Protein AF-A0A351G2H7-F1 (afdb_monomer_lite)

Secondary structure (DSSP, 8-state):
--------PPPPTTHHHHHHHHHHHHHHHHHHHHH-HHHHH--BTTBSSHHHHHHHHHHHHHHHHHHHHHHHHHHS--TTSTTTHHHHHHHHHHHHHHHHHHHHTT-TTGGGGGGGG-TTT--TT-HHHHHHHHHHHHHHHHHHHHHHHHHHHTT-HHHHHHHHHHHHHHHHTT-

Structure (mmCIF, N/CA/C/O backbone):
data_AF-A0A351G2H7-F1
#
_entry.id   AF-A0A351G2H7-F1
#
loop_
_atom_site.group_PDB
_atom_site.id
_atom_site.type_symbol
_atom_site.label_atom_id
_atom_site.label_alt_id
_atom_site.label_comp_id
_atom_site.label_asym_id
_atom_site.label_entity_id
_atom_site.label_seq_id
_atom_site.pdbx_PDB_ins_code
_atom_site.Cartn_x
_atom_site.Cartn_y
_atom_site.Cartn_z
_atom_site.occupancy
_atom_site.B_iso_or_equiv
_atom_site.auth_seq_id
_atom_site.auth_comp_id
_atom_site.auth_asym_id
_atom_site.auth_atom_id
_atom_site.pdbx_PDB_model_num
ATOM 1 N N . MET A 1 1 ? -18.884 -41.312 17.667 1.00 41.44 1 MET A N 1
ATOM 2 C CA . MET A 1 1 ? -17.746 -41.108 16.746 1.00 41.44 1 MET A CA 1
ATOM 3 C C . MET A 1 1 ? -18.324 -40.781 15.366 1.00 41.44 1 MET A C 1
ATOM 5 O O . MET A 1 1 ? -18.504 -41.681 14.563 1.00 41.44 1 MET A O 1
ATOM 9 N N . SER A 1 2 ? -18.763 -39.540 15.131 1.00 40.34 2 SER A N 1
ATOM 10 C CA . SER A 1 2 ? -19.362 -39.127 13.850 1.00 40.34 2 SER A CA 1
ATOM 11 C C . SER A 1 2 ? -18.257 -38.672 12.901 1.00 40.34 2 SER A C 1
ATOM 13 O O . SER A 1 2 ? -17.652 -37.619 13.102 1.00 40.34 2 SER A O 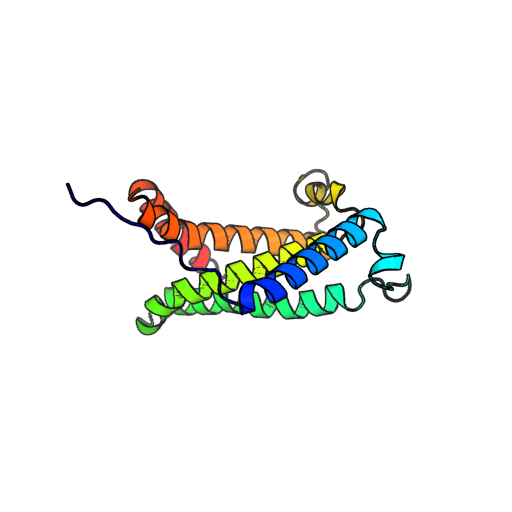1
ATOM 15 N N . THR A 1 3 ? -17.969 -39.498 11.903 1.00 45.69 3 THR A N 1
ATOM 16 C CA . THR A 1 3 ? -17.046 -39.211 10.807 1.00 45.69 3 THR A CA 1
ATOM 17 C C . THR A 1 3 ? -17.566 -38.033 9.985 1.00 45.69 3 THR A C 1
ATOM 19 O O . THR A 1 3 ? -18.656 -38.081 9.421 1.00 45.69 3 THR A O 1
ATOM 22 N N . PHE A 1 4 ? -16.791 -36.950 9.944 1.00 56.09 4 PHE A N 1
ATOM 23 C CA . PHE A 1 4 ? -17.018 -35.829 9.042 1.00 56.09 4 PHE A CA 1
ATOM 24 C C . PHE A 1 4 ? -16.662 -36.260 7.616 1.00 56.09 4 PHE A C 1
ATOM 26 O O . PHE A 1 4 ? -15.509 -36.148 7.206 1.00 56.09 4 PHE A O 1
ATOM 33 N N . ASP A 1 5 ? -17.645 -36.750 6.864 1.00 55.62 5 ASP A N 1
ATOM 34 C CA . ASP A 1 5 ? -17.527 -36.905 5.413 1.00 55.62 5 ASP A CA 1
ATOM 35 C C . ASP A 1 5 ? -17.607 -35.519 4.756 1.00 55.62 5 ASP A C 1
ATOM 37 O O . ASP A 1 5 ? -18.673 -34.998 4.412 1.00 55.62 5 ASP A O 1
ATOM 41 N N . THR A 1 6 ? -16.454 -34.868 4.612 1.00 59.44 6 THR A N 1
ATOM 42 C CA . THR A 1 6 ? -16.298 -33.657 3.803 1.00 59.44 6 THR A CA 1
ATOM 43 C C . THR A 1 6 ? -16.326 -34.032 2.325 1.00 59.44 6 THR A C 1
ATOM 45 O O . THR A 1 6 ? -15.298 -34.134 1.654 1.00 59.44 6 THR A O 1
ATOM 48 N N . ALA A 1 7 ? -17.533 -34.216 1.790 1.00 59.41 7 ALA A N 1
ATOM 49 C CA . ALA A 1 7 ? -17.754 -34.326 0.355 1.00 59.41 7 ALA A CA 1
ATOM 50 C C . ALA A 1 7 ? -17.147 -33.099 -0.356 1.00 59.41 7 ALA A C 1
ATOM 52 O O . ALA A 1 7 ? -17.602 -31.964 -0.178 1.00 59.41 7 ALA A O 1
ATOM 53 N N . LYS A 1 8 ? -16.091 -33.322 -1.151 1.00 62.94 8 LYS A N 1
ATOM 54 C CA . LYS A 1 8 ? -15.459 -32.301 -1.997 1.00 62.94 8 LYS A CA 1
ATOM 55 C C . LYS A 1 8 ? -16.497 -31.781 -2.992 1.00 62.94 8 LYS A C 1
ATOM 57 O O . LYS A 1 8 ? -16.768 -32.424 -4.003 1.00 62.94 8 LYS A O 1
ATOM 62 N N . LYS A 1 9 ? -17.092 -30.620 -2.710 1.00 69.06 9 LYS A N 1
ATOM 63 C CA . LYS A 1 9 ? -17.938 -29.922 -3.685 1.00 69.06 9 LYS A CA 1
ATOM 64 C C . LYS A 1 9 ? -17.080 -29.589 -4.916 1.00 69.06 9 LYS A C 1
ATOM 66 O O . LYS A 1 9 ? -15.995 -29.031 -4.734 1.00 69.06 9 LYS A O 1
ATOM 71 N N . PRO A 1 10 ? -17.517 -29.926 -6.144 1.00 75.50 10 PRO A N 1
ATOM 72 C CA . PRO A 1 10 ? -16.785 -29.543 -7.343 1.00 75.50 10 PRO A CA 1
ATOM 73 C C . PRO A 1 10 ? -16.721 -28.016 -7.435 1.00 75.50 10 PRO A C 1
ATOM 75 O O . PRO A 1 10 ? -17.674 -27.323 -7.067 1.00 75.50 10 PRO A O 1
ATOM 78 N N . LEU A 1 11 ? -15.586 -27.496 -7.904 1.00 79.44 11 LEU A N 1
ATOM 79 C CA . LEU A 1 11 ? -15.397 -26.060 -8.087 1.00 79.44 11 LEU A CA 1
ATOM 80 C C . LEU A 1 11 ? -16.479 -25.509 -9.034 1.00 79.44 11 LEU A C 1
ATOM 82 O O . LEU A 1 11 ? -16.833 -26.172 -10.016 1.00 79.44 11 LEU A O 1
ATOM 86 N N . PRO A 1 12 ? -17.029 -24.313 -8.758 1.00 85.31 12 PRO A N 1
ATOM 87 C CA . PRO A 1 12 ? -18.039 -23.714 -9.620 1.00 85.31 12 PRO A CA 1
ATOM 88 C C . PRO A 1 12 ? -17.463 -23.487 -11.022 1.00 85.31 12 PRO A C 1
ATOM 90 O O . PRO A 1 12 ? -16.296 -23.138 -11.168 1.00 85.31 12 PRO A O 1
ATOM 93 N N . ARG A 1 13 ? -18.275 -23.645 -12.075 1.00 83.38 13 ARG A N 1
ATOM 94 C CA . ARG A 1 13 ? -17.810 -23.510 -13.473 1.00 83.38 13 ARG A CA 1
ATOM 95 C C . ARG A 1 13 ? -17.206 -22.130 -13.786 1.00 83.38 13 ARG A C 1
ATOM 97 O O . ARG A 1 13 ? -16.354 -22.037 -14.660 1.00 83.38 13 ARG A O 1
ATOM 104 N N . SER A 1 14 ? -17.593 -21.089 -13.042 1.00 84.25 14 SER A N 1
ATOM 105 C CA . SER A 1 14 ? -17.012 -19.740 -13.109 1.00 84.25 14 SER A CA 1
ATOM 106 C C . SER A 1 14 ? -15.583 -19.645 -12.560 1.00 84.25 14 SER A C 1
ATOM 108 O O . SER A 1 14 ? -14.885 -18.686 -12.870 1.00 84.25 14 SER A O 1
ATOM 110 N N . PHE A 1 15 ? -15.119 -20.632 -11.789 1.00 89.44 15 PHE A N 1
ATOM 111 C CA . PHE A 1 15 ? -13.765 -20.658 -11.239 1.00 89.44 15 PHE A CA 1
ATOM 112 C C . PHE A 1 15 ? -12.705 -20.773 -12.336 1.00 89.44 15 PHE A C 1
ATOM 114 O O . PHE A 1 15 ? -11.716 -20.057 -12.295 1.00 89.44 15 PHE A O 1
ATOM 121 N N . TYR A 1 16 ? -12.917 -21.631 -13.336 1.00 89.81 16 TYR A N 1
ATOM 122 C CA . TYR A 1 16 ? -11.936 -21.875 -14.397 1.00 89.81 16 TYR A CA 1
ATOM 123 C C . TYR A 1 16 ? -11.586 -20.631 -15.233 1.00 89.81 16 TYR A C 1
ATOM 125 O O . TYR A 1 16 ? -10.393 -20.355 -15.367 1.00 89.81 16 TYR A O 1
ATOM 133 N N . PRO A 1 17 ? -12.550 -19.847 -15.766 1.00 92.31 17 PRO A N 1
ATOM 134 C CA . PRO A 1 17 ? -12.211 -18.638 -16.515 1.00 92.31 17 PRO A CA 1
ATOM 135 C C . PRO A 1 17 ? -11.577 -17.562 -15.626 1.00 92.31 17 PRO A C 1
ATOM 137 O O . PRO A 1 17 ? -10.630 -16.909 -16.056 1.00 92.31 17 PRO A O 1
ATOM 140 N N . LEU A 1 18 ? -12.039 -17.406 -14.379 1.00 92.00 18 LEU A N 1
ATOM 141 C CA . LEU A 1 18 ? -11.443 -16.455 -13.435 1.00 92.00 18 LEU A CA 1
ATOM 142 C C . LEU A 1 18 ? -10.001 -16.837 -13.094 1.00 92.00 18 LEU A C 1
ATOM 144 O O . LEU A 1 18 ? -9.117 -15.990 -13.126 1.00 92.00 18 LEU A O 1
ATOM 148 N N . PHE A 1 19 ? -9.755 -18.119 -12.836 1.00 91.56 19 PHE A N 1
ATOM 149 C CA . PHE A 1 19 ? -8.427 -18.642 -12.545 1.00 91.56 19 PHE A CA 1
ATOM 150 C C . PHE A 1 19 ? -7.474 -18.468 -13.732 1.00 91.56 19 PHE A C 1
ATOM 152 O O . PHE A 1 19 ? -6.347 -18.012 -13.550 1.00 91.56 19 PHE A O 1
ATOM 159 N N . ALA A 1 20 ? -7.934 -18.757 -14.953 1.00 92.38 20 ALA A N 1
ATOM 160 C CA . ALA A 1 20 ? -7.152 -18.517 -16.163 1.00 92.38 20 ALA A CA 1
ATOM 161 C C . ALA A 1 20 ? -6.801 -17.030 -16.323 1.00 92.38 20 ALA A C 1
ATOM 163 O O . ALA A 1 20 ? -5.648 -16.696 -16.586 1.00 92.38 20 ALA A O 1
ATOM 164 N N . LEU A 1 21 ? -7.764 -16.132 -16.096 1.00 93.19 21 LEU A N 1
ATOM 165 C CA . LEU A 1 21 ? -7.539 -14.690 -16.169 1.00 93.19 21 LEU A CA 1
ATOM 166 C C . LEU A 1 21 ? -6.542 -14.210 -15.106 1.00 93.19 21 LEU A C 1
ATOM 168 O O . LEU A 1 21 ? -5.658 -13.414 -15.417 1.00 93.19 21 LEU A O 1
ATOM 172 N N . THR A 1 22 ? -6.622 -14.731 -13.878 1.00 91.38 22 THR A N 1
ATOM 173 C CA . THR A 1 22 ? -5.635 -14.441 -12.828 1.00 91.38 22 THR A CA 1
ATOM 174 C C . THR A 1 22 ? -4.234 -14.900 -13.229 1.00 91.38 22 THR A C 1
ATOM 176 O O . THR A 1 22 ? -3.282 -14.144 -13.056 1.00 91.38 22 THR A O 1
ATOM 179 N N . LEU A 1 23 ? -4.087 -16.098 -13.804 1.00 93.12 23 LEU A N 1
ATOM 180 C CA . LEU A 1 23 ? -2.784 -16.588 -14.265 1.00 93.12 23 LEU A CA 1
ATOM 181 C C . LEU A 1 23 ? -2.199 -15.720 -15.382 1.00 93.12 23 LEU A C 1
ATOM 183 O O . LEU A 1 23 ? -1.008 -15.416 -15.350 1.00 93.12 23 LEU A O 1
ATOM 187 N N . VAL A 1 24 ? -3.028 -15.284 -16.333 1.00 93.12 24 VAL A N 1
ATOM 188 C CA . VAL A 1 24 ? -2.600 -14.356 -17.390 1.00 93.12 24 VAL A CA 1
ATOM 189 C C . VAL A 1 24 ? -2.152 -13.024 -16.787 1.00 93.12 24 VAL A C 1
ATOM 191 O O . VAL A 1 24 ? -1.076 -12.540 -17.128 1.00 93.12 24 VAL A O 1
ATOM 194 N N . ALA A 1 25 ? -2.920 -12.458 -15.852 1.00 88.06 25 ALA A N 1
ATOM 195 C CA . ALA A 1 25 ? -2.570 -11.200 -15.193 1.00 88.06 25 ALA A CA 1
ATOM 196 C C . ALA A 1 25 ? -1.237 -11.294 -14.430 1.00 88.06 25 ALA A C 1
ATOM 198 O O . ALA A 1 25 ? -0.388 -10.413 -14.555 1.00 88.06 25 ALA A O 1
ATOM 199 N N . VAL A 1 26 ? -1.019 -12.387 -13.691 1.00 89.81 26 VAL A N 1
ATOM 200 C CA . VAL A 1 26 ? 0.251 -12.640 -12.992 1.00 89.81 26 VAL A CA 1
ATOM 201 C C . VAL A 1 26 ? 1.400 -12.816 -13.987 1.00 89.81 26 VAL A C 1
ATOM 203 O O . VAL A 1 26 ? 2.472 -12.252 -13.782 1.00 89.81 26 VAL A O 1
ATOM 206 N N . GLY A 1 27 ? 1.180 -13.540 -15.088 1.00 90.00 27 GLY A N 1
ATOM 207 C CA . GLY A 1 27 ? 2.173 -13.698 -16.153 1.00 90.00 27 GLY A CA 1
ATOM 208 C C . GLY A 1 27 ? 2.590 -12.363 -16.775 1.00 90.00 27 GLY A C 1
ATOM 209 O O . GLY A 1 27 ? 3.783 -12.109 -16.932 1.00 90.00 27 GLY A O 1
ATOM 210 N N . LEU A 1 28 ? 1.629 -11.476 -17.051 1.00 87.69 28 LEU A N 1
ATOM 211 C CA . LEU A 1 28 ? 1.893 -10.127 -17.561 1.00 87.69 28 LEU A CA 1
ATOM 212 C C . LEU A 1 28 ? 2.631 -9.251 -16.538 1.00 87.69 28 LEU A C 1
ATOM 214 O O . LEU A 1 28 ? 3.538 -8.512 -16.915 1.00 87.69 28 LEU A O 1
ATOM 218 N N . ALA A 1 29 ? 2.295 -9.360 -15.250 1.00 85.88 29 ALA A N 1
ATOM 219 C CA . ALA A 1 29 ? 2.996 -8.635 -14.191 1.00 85.88 29 ALA A CA 1
ATOM 220 C C . ALA A 1 29 ? 4.472 -9.061 -14.088 1.00 85.88 29 ALA A C 1
ATOM 222 O O . ALA A 1 29 ? 5.356 -8.213 -13.973 1.00 85.88 29 ALA A O 1
ATOM 223 N N . ILE A 1 30 ? 4.750 -10.365 -14.189 1.00 86.56 30 ILE A N 1
ATOM 224 C CA . ILE A 1 30 ? 6.121 -10.895 -14.211 1.00 86.56 30 ILE A CA 1
ATOM 225 C C . ILE A 1 30 ? 6.854 -10.427 -15.471 1.00 86.56 30 ILE A C 1
ATOM 227 O O . ILE A 1 30 ? 7.978 -9.944 -15.370 1.00 86.56 30 ILE A O 1
ATOM 231 N N . TYR A 1 31 ? 6.213 -10.515 -16.639 1.00 86.50 31 TYR A N 1
ATOM 232 C CA . TYR A 1 31 ? 6.781 -10.034 -17.900 1.00 86.50 31 TYR A CA 1
ATOM 233 C C . TYR A 1 31 ? 7.183 -8.553 -17.812 1.00 86.50 31 TYR A C 1
ATOM 235 O O . TYR A 1 31 ? 8.313 -8.201 -18.149 1.00 86.50 31 TYR A O 1
ATOM 243 N N . ARG A 1 32 ? 6.321 -7.704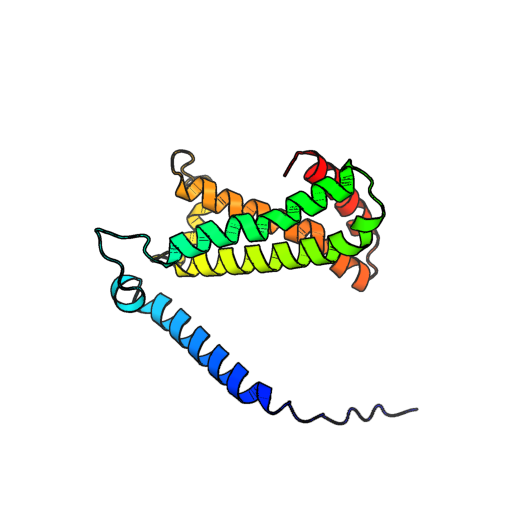 -17.237 1.00 85.44 32 ARG A N 1
ATOM 244 C CA . ARG A 1 32 ? 6.619 -6.289 -16.963 1.00 85.44 32 ARG A CA 1
ATOM 245 C C . ARG A 1 32 ? 7.821 -6.097 -16.037 1.00 85.44 32 ARG A C 1
ATOM 247 O O . ARG A 1 32 ? 8.611 -5.181 -16.248 1.00 85.44 32 ARG A O 1
ATOM 254 N N . LEU A 1 33 ? 7.974 -6.931 -15.008 1.00 84.06 33 LEU A N 1
ATOM 255 C CA . LEU A 1 33 ? 9.096 -6.835 -14.062 1.00 84.06 33 LEU A CA 1
ATOM 256 C C . LEU A 1 33 ? 10.446 -7.251 -14.670 1.00 84.06 33 LEU A C 1
ATOM 258 O O . LEU A 1 33 ? 11.483 -6.848 -14.139 1.00 84.06 33 LEU A O 1
ATOM 262 N N . VAL A 1 34 ? 10.436 -8.044 -15.748 1.00 84.75 34 VAL A N 1
ATOM 263 C CA . VAL A 1 34 ? 11.642 -8.544 -16.430 1.00 84.75 34 VAL A CA 1
ATOM 264 C C . VAL A 1 34 ? 12.035 -7.659 -17.615 1.00 84.75 34 VAL A C 1
ATOM 266 O O . VAL A 1 34 ? 13.190 -7.253 -17.703 1.00 84.75 34 VAL A O 1
ATOM 269 N N . GLU A 1 35 ? 11.090 -7.320 -18.494 1.00 82.62 35 GLU A N 1
ATOM 270 C CA . GLU A 1 35 ? 11.349 -6.515 -19.704 1.00 82.62 35 GLU A CA 1
ATOM 271 C C . GLU A 1 35 ? 11.398 -5.004 -19.431 1.00 82.62 35 GLU A C 1
ATOM 273 O O . GLU A 1 35 ? 11.849 -4.215 -20.263 1.00 82.62 35 GLU A O 1
ATOM 278 N N . GLY A 1 36 ? 10.935 -4.580 -18.255 1.00 79.69 36 GLY A N 1
ATOM 279 C CA . GLY A 1 36 ? 10.889 -3.180 -17.864 1.00 79.69 36 GLY A CA 1
ATOM 280 C C . GLY A 1 36 ? 9.682 -2.423 -18.425 1.00 79.69 36 GLY A C 1
ATOM 281 O O . GLY A 1 36 ? 8.771 -2.974 -19.044 1.00 79.69 36 GLY A O 1
ATOM 282 N N . LEU A 1 37 ? 9.666 -1.118 -18.153 1.00 76.06 37 LEU A N 1
ATOM 283 C CA . LEU A 1 37 ? 8.511 -0.247 -18.387 1.00 76.06 37 LEU A CA 1
ATOM 284 C C . LEU A 1 37 ? 8.257 0.032 -19.875 1.00 76.06 37 LEU A C 1
ATOM 286 O O . LEU A 1 37 ? 7.133 -0.111 -20.335 1.00 76.06 37 LEU A O 1
ATOM 290 N N . GLY A 1 38 ? 9.291 0.369 -20.649 1.00 71.94 38 GLY A N 1
ATOM 291 C CA . GLY A 1 38 ? 9.147 0.819 -22.042 1.00 71.94 38 GLY A CA 1
ATOM 292 C C . GLY A 1 38 ? 8.254 -0.075 -22.924 1.00 71.94 38 GLY A C 1
ATOM 293 O O . GLY A 1 38 ? 7.222 0.397 -23.405 1.00 71.94 38 GLY A O 1
ATOM 294 N N . PRO A 1 39 ? 8.586 -1.367 -23.114 1.00 71.56 39 PRO A N 1
ATOM 295 C CA . PRO A 1 39 ? 7.827 -2.249 -24.003 1.00 71.56 39 PRO A CA 1
ATOM 296 C C . PRO A 1 39 ? 6.471 -2.692 -23.435 1.00 71.56 39 PRO A C 1
ATOM 298 O O . PRO A 1 39 ? 5.614 -3.133 -24.197 1.00 71.56 39 PRO A O 1
ATOM 301 N N . THR A 1 40 ? 6.253 -2.588 -22.120 1.00 74.12 40 THR A N 1
ATOM 302 C CA . THR A 1 40 ? 5.051 -3.136 -21.467 1.00 74.12 40 THR A CA 1
ATOM 303 C C . THR A 1 40 ? 3.991 -2.092 -21.144 1.00 74.12 40 THR A C 1
ATOM 305 O O . THR A 1 40 ? 2.808 -2.427 -21.083 1.00 74.12 40 THR A O 1
ATOM 308 N N . THR A 1 41 ? 4.382 -0.829 -20.973 1.00 71.81 41 THR A N 1
ATOM 309 C CA . THR A 1 41 ? 3.466 0.256 -20.596 1.00 71.81 41 THR A CA 1
ATOM 310 C C . THR A 1 41 ? 3.356 1.357 -21.649 1.00 71.81 41 THR A C 1
ATOM 312 O O . THR A 1 41 ? 2.520 2.247 -21.496 1.00 71.81 41 THR A O 1
ATOM 315 N N . ASN A 1 42 ? 4.141 1.283 -22.736 1.00 81.50 42 ASN A N 1
ATOM 316 C CA . ASN A 1 42 ? 4.191 2.288 -23.808 1.00 81.50 42 ASN A CA 1
ATOM 317 C C . ASN A 1 42 ? 4.447 3.716 -23.278 1.00 81.50 42 ASN A C 1
ATOM 319 O O . ASN A 1 42 ? 3.948 4.705 -23.821 1.00 81.50 42 ASN A O 1
ATOM 323 N N . LEU A 1 43 ? 5.192 3.820 -22.174 1.00 82.12 43 LEU A N 1
ATOM 324 C CA . LEU A 1 43 ? 5.636 5.095 -21.624 1.00 82.12 43 LEU A CA 1
ATOM 325 C C . LEU A 1 43 ? 6.746 5.668 -22.506 1.00 82.12 43 LEU A C 1
ATOM 327 O O . LEU A 1 43 ? 7.612 4.944 -22.997 1.00 82.12 43 LEU A O 1
ATOM 331 N N . THR A 1 44 ? 6.717 6.983 -22.689 1.00 81.69 44 THR A N 1
ATOM 332 C CA . THR A 1 44 ? 7.752 7.728 -23.414 1.00 81.69 44 THR A CA 1
ATOM 333 C C . THR A 1 44 ? 8.407 8.724 -22.471 1.00 81.69 44 THR A C 1
ATOM 335 O O . THR A 1 44 ? 7.799 9.120 -21.478 1.00 81.69 44 THR A O 1
ATOM 338 N N . ASP A 1 45 ? 9.607 9.202 -22.800 1.00 81.00 45 ASP A N 1
ATOM 339 C CA . ASP A 1 45 ? 10.296 10.225 -21.994 1.00 81.00 45 ASP A CA 1
ATOM 340 C C . ASP A 1 45 ? 9.472 11.517 -21.842 1.00 81.00 45 ASP A C 1
ATOM 342 O O . ASP A 1 45 ? 9.667 12.286 -20.905 1.00 81.00 45 ASP A O 1
ATOM 346 N N . HIS A 1 46 ? 8.518 11.748 -22.750 1.00 82.50 46 HIS A N 1
ATOM 347 C CA . HIS A 1 46 ? 7.601 12.884 -22.700 1.00 82.50 46 HIS A CA 1
ATOM 348 C C . HIS A 1 46 ? 6.393 12.655 -21.780 1.00 82.50 46 HIS A C 1
ATOM 350 O O . HIS A 1 46 ? 5.819 13.612 -21.267 1.00 82.50 46 HIS A O 1
ATOM 356 N N . ASN A 1 47 ? 5.996 11.398 -21.570 1.00 81.69 47 ASN A N 1
ATOM 357 C CA . ASN A 1 47 ? 4.915 11.019 -20.666 1.00 81.69 47 ASN A CA 1
ATOM 358 C C . ASN A 1 47 ? 5.343 9.816 -19.808 1.00 81.69 47 ASN A C 1
ATOM 360 O O . ASN A 1 47 ? 4.923 8.688 -20.082 1.00 81.69 47 ASN A O 1
ATOM 364 N N . PRO A 1 48 ? 6.186 10.050 -18.786 1.00 76.94 48 PRO A N 1
ATOM 365 C CA . PRO A 1 48 ? 6.784 8.986 -17.983 1.00 76.94 48 PRO A CA 1
ATOM 366 C C . PRO A 1 48 ? 5.816 8.368 -16.964 1.00 76.94 48 PRO A C 1
ATOM 368 O O . PRO A 1 48 ? 6.132 7.339 -16.385 1.00 76.94 48 PRO A O 1
ATOM 371 N N . TRP A 1 49 ? 4.658 8.990 -16.725 1.00 77.56 49 TRP A N 1
ATOM 372 C CA . TRP A 1 49 ? 3.664 8.559 -15.729 1.00 77.56 49 TRP A CA 1
ATOM 373 C C . TRP A 1 49 ? 2.465 7.850 -16.364 1.00 77.56 49 TRP A C 1
ATOM 375 O O . TRP A 1 49 ? 1.919 6.902 -15.796 1.00 77.56 49 TRP A O 1
ATOM 385 N N . GLY A 1 50 ? 2.073 8.286 -17.567 1.00 80.69 50 GLY A N 1
ATOM 386 C CA . GLY A 1 50 ? 1.050 7.638 -18.377 1.00 80.69 50 GLY A CA 1
ATOM 387 C C . GLY A 1 50 ? -0.251 7.342 -17.628 1.00 80.69 50 GLY A C 1
ATOM 388 O O . GLY A 1 50 ? -0.734 8.122 -16.803 1.00 80.69 50 GLY A O 1
ATOM 389 N N . LEU A 1 51 ? -0.834 6.190 -17.958 1.00 82.25 51 LEU A N 1
ATOM 390 C CA . LEU A 1 51 ? -2.066 5.703 -17.340 1.00 82.25 51 LEU A CA 1
ATOM 391 C C . LEU A 1 51 ? -1.841 5.208 -15.901 1.00 82.25 51 LEU A C 1
ATOM 393 O O . LEU A 1 51 ? -2.741 5.332 -15.079 1.00 82.25 51 LEU A O 1
ATOM 397 N N . TRP A 1 52 ? -0.659 4.667 -15.600 1.00 82.44 52 TRP A N 1
ATOM 398 C CA . TRP A 1 52 ? -0.375 3.950 -14.354 1.00 82.44 52 TRP A CA 1
ATOM 399 C C . TRP A 1 52 ? -0.490 4.853 -13.127 1.00 82.44 52 TRP A C 1
ATOM 401 O O . TRP A 1 52 ? -1.375 4.651 -12.297 1.00 82.44 52 TRP A O 1
ATOM 411 N N . ILE A 1 53 ? 0.299 5.927 -13.077 1.00 84.69 53 ILE A N 1
ATOM 412 C CA . ILE A 1 53 ? 0.239 6.886 -11.964 1.00 84.69 53 ILE A CA 1
ATOM 413 C C . ILE A 1 53 ? -1.098 7.626 -11.921 1.00 84.69 53 ILE A C 1
ATOM 415 O O . ILE A 1 53 ? -1.607 7.929 -10.845 1.00 84.69 53 ILE A O 1
ATOM 419 N N . SER A 1 54 ? -1.705 7.899 -13.078 1.00 84.69 54 SER A N 1
ATOM 420 C CA . SER A 1 54 ? -3.009 8.568 -13.129 1.00 84.69 54 SER A CA 1
ATOM 421 C C . SER A 1 54 ? -4.082 7.747 -12.412 1.00 84.69 54 SER A C 1
ATOM 423 O O . SER A 1 54 ? -4.858 8.302 -11.639 1.00 84.69 54 SER A O 1
ATOM 425 N N . VAL A 1 55 ? -4.113 6.428 -12.629 1.00 84.75 55 VAL A N 1
ATOM 426 C CA . VAL A 1 55 ? -5.041 5.520 -11.939 1.00 84.75 55 VAL A CA 1
ATOM 427 C C . VAL A 1 55 ? -4.735 5.458 -10.441 1.00 84.75 55 VAL A C 1
ATOM 429 O O . VAL A 1 55 ? -5.667 5.559 -9.639 1.00 84.75 55 VAL A O 1
ATOM 432 N N . ASP A 1 56 ? -3.460 5.375 -10.056 1.00 85.94 56 ASP A N 1
ATOM 433 C CA . ASP A 1 56 ? -3.050 5.365 -8.645 1.00 85.94 56 ASP A CA 1
ATOM 434 C C . ASP A 1 56 ? -3.490 6.632 -7.901 1.00 85.94 56 ASP A C 1
ATOM 436 O O . ASP A 1 56 ? -4.041 6.547 -6.799 1.00 85.94 56 ASP A O 1
ATOM 440 N N . LEU A 1 57 ? -3.350 7.804 -8.529 1.00 86.69 57 LEU A N 1
ATOM 441 C CA . LEU A 1 57 ? -3.777 9.087 -7.962 1.00 86.69 57 LEU A CA 1
ATOM 442 C C . LEU A 1 57 ? -5.285 9.149 -7.679 1.00 86.69 57 LEU A C 1
ATOM 444 O O . LEU A 1 57 ? -5.693 9.828 -6.737 1.00 86.69 57 LEU A O 1
ATOM 448 N N . PHE A 1 58 ? -6.118 8.438 -8.444 1.00 87.25 58 PHE A N 1
ATOM 449 C CA . PHE A 1 58 ? -7.554 8.336 -8.159 1.00 87.25 58 PHE A CA 1
ATOM 450 C C . PHE A 1 58 ? -7.875 7.274 -7.108 1.00 87.25 58 PHE A C 1
ATOM 452 O O . PHE A 1 58 ? -8.836 7.432 -6.352 1.00 87.25 58 PHE A O 1
ATOM 459 N N . LEU A 1 59 ? -7.095 6.196 -7.044 1.00 86.31 59 LEU A N 1
ATOM 460 C CA . LEU A 1 59 ? -7.367 5.078 -6.147 1.00 86.31 59 LEU A CA 1
ATOM 461 C C . LEU A 1 59 ? -6.983 5.393 -4.693 1.00 86.31 59 LEU A C 1
ATOM 463 O O . LEU A 1 59 ? -7.687 4.966 -3.775 1.00 86.31 59 LEU A O 1
ATOM 467 N N . ILE A 1 60 ? -5.931 6.192 -4.477 1.00 87.94 60 ILE A N 1
ATOM 468 C CA . ILE A 1 60 ? -5.471 6.602 -3.139 1.00 87.94 60 ILE A CA 1
ATOM 469 C C . ILE A 1 60 ? -6.571 7.341 -2.345 1.00 87.94 60 ILE A C 1
ATOM 471 O O . ILE A 1 60 ? -6.887 6.889 -1.244 1.00 87.94 60 ILE A O 1
ATOM 475 N N . PRO A 1 61 ? -7.223 8.410 -2.855 1.00 86.38 61 PRO A N 1
ATOM 476 C CA . PRO A 1 61 ? -8.314 9.080 -2.141 1.00 86.38 61 PRO A CA 1
ATOM 477 C C . PRO A 1 61 ? -9.512 8.167 -1.865 1.00 86.38 61 PRO A C 1
ATOM 479 O O . PRO A 1 61 ? -10.135 8.260 -0.807 1.00 86.38 61 PRO A O 1
ATOM 482 N N . VAL A 1 62 ? -9.830 7.267 -2.802 1.00 86.31 62 VAL A N 1
ATOM 483 C CA . VAL A 1 62 ? -10.936 6.310 -2.649 1.00 86.31 62 VAL A CA 1
ATOM 484 C C . VAL A 1 62 ? -10.640 5.322 -1.521 1.00 86.31 62 VAL A C 1
ATOM 486 O O . VAL A 1 62 ? -11.516 5.062 -0.695 1.00 86.31 62 VAL A O 1
ATOM 489 N N . ALA A 1 63 ? -9.408 4.819 -1.434 1.00 86.25 63 ALA A N 1
ATOM 490 C CA . ALA A 1 63 ? -8.965 3.993 -0.314 1.00 86.25 63 ALA A CA 1
ATOM 491 C C . ALA A 1 63 ? -8.924 4.794 1.004 1.00 86.25 63 ALA A C 1
ATOM 493 O O . ALA A 1 63 ? -9.324 4.285 2.053 1.00 86.25 63 ALA A O 1
ATOM 494 N N . GLY A 1 64 ? -8.522 6.067 0.937 1.00 82.94 64 GLY A N 1
ATOM 495 C CA . GLY A 1 64 ? -8.464 6.998 2.066 1.00 82.94 64 GLY A CA 1
ATOM 496 C C . GLY A 1 64 ? -9.823 7.348 2.684 1.00 82.94 64 GLY A C 1
ATOM 497 O O . GLY A 1 64 ? -9.890 7.674 3.869 1.00 82.94 64 GLY A O 1
ATOM 498 N N . ALA A 1 65 ? -10.929 7.196 1.947 1.00 82.25 65 ALA A N 1
ATOM 499 C CA . ALA A 1 65 ? -12.279 7.415 2.477 1.00 82.25 65 ALA A CA 1
ATOM 500 C C . ALA A 1 65 ? -12.602 6.524 3.696 1.00 82.25 65 ALA A C 1
ATOM 502 O O . ALA A 1 65 ? -13.409 6.903 4.549 1.00 82.25 65 ALA A O 1
ATOM 503 N N . ALA A 1 66 ? -11.947 5.362 3.818 1.00 80.38 66 ALA A N 1
ATOM 504 C CA . ALA A 1 66 ? -12.062 4.490 4.984 1.00 80.38 66 ALA A CA 1
ATOM 505 C C . ALA A 1 66 ? -11.602 5.176 6.284 1.00 80.38 66 ALA A C 1
ATOM 507 O O . ALA A 1 66 ? -12.275 5.040 7.309 1.00 80.38 66 ALA A O 1
ATOM 508 N N . PHE A 1 67 ? -10.520 5.963 6.233 1.00 78.19 67 PHE A N 1
ATOM 509 C CA . PHE A 1 67 ? -10.018 6.714 7.387 1.00 78.19 67 PHE A CA 1
ATOM 510 C C . PHE A 1 67 ? -11.002 7.793 7.822 1.00 78.19 67 PHE A C 1
ATOM 512 O O . PHE A 1 67 ? -11.324 7.899 9.002 1.00 78.19 67 PHE A O 1
ATOM 519 N N . THR A 1 68 ? -11.591 8.522 6.871 1.00 79.88 68 THR A N 1
ATOM 520 C CA . THR A 1 68 ? -12.614 9.529 7.184 1.00 79.88 68 THR A CA 1
ATOM 521 C C . THR A 1 68 ? -13.831 8.904 7.876 1.00 79.88 68 THR A C 1
ATOM 523 O O . THR A 1 68 ? -14.355 9.460 8.844 1.00 79.88 68 THR A O 1
ATOM 526 N N . VAL A 1 69 ? -14.270 7.720 7.433 1.00 79.31 69 VAL A N 1
ATOM 527 C CA . VAL A 1 69 ? -15.360 6.976 8.090 1.00 79.31 69 VAL A CA 1
ATOM 528 C C . VAL A 1 69 ? -14.953 6.520 9.497 1.00 79.31 69 VAL A C 1
ATOM 530 O O . VAL A 1 69 ? -15.773 6.602 10.418 1.00 79.31 69 VAL A O 1
ATOM 533 N N . SER A 1 70 ? -13.704 6.083 9.679 1.00 76.12 70 SER A N 1
ATOM 534 C CA . SER A 1 70 ? -13.160 5.702 10.989 1.00 76.12 70 SER A CA 1
ATOM 535 C C . SER A 1 70 ? -13.138 6.896 11.953 1.00 76.12 70 SER A C 1
ATOM 537 O O . SER A 1 70 ? -13.739 6.834 13.032 1.00 76.12 70 SER A O 1
ATOM 539 N N . LEU A 1 71 ? -12.595 8.036 11.516 1.00 76.44 71 LEU A N 1
ATOM 540 C CA . LEU A 1 71 ? -12.541 9.290 12.268 1.00 76.44 71 LEU A CA 1
ATOM 541 C C . LEU A 1 71 ? -13.934 9.746 12.728 1.00 76.44 71 LEU A C 1
ATOM 543 O O . LEU A 1 71 ? -14.154 10.011 13.914 1.00 76.44 71 LEU A O 1
ATOM 547 N N . ILE A 1 72 ? -14.905 9.786 11.809 1.00 76.31 72 ILE A N 1
ATOM 548 C CA . ILE A 1 72 ? -16.288 10.176 12.122 1.00 76.31 72 ILE A CA 1
ATOM 549 C C . ILE A 1 72 ? -16.907 9.202 13.132 1.00 76.31 72 ILE A C 1
ATOM 551 O O . ILE A 1 72 ? -17.603 9.626 14.060 1.00 76.31 72 ILE A O 1
ATOM 555 N N . SER A 1 73 ? -16.662 7.900 12.988 1.00 71.88 73 SER A N 1
ATOM 556 C CA . SER A 1 73 ? -17.207 6.904 13.910 1.00 71.88 73 SER A CA 1
ATOM 557 C C . SER A 1 73 ? -16.624 7.032 15.321 1.00 71.88 73 SER A C 1
ATOM 559 O O . SER A 1 73 ? -17.381 6.899 16.286 1.00 71.88 73 SER A O 1
ATOM 561 N N . TYR A 1 74 ? -15.316 7.275 15.457 1.00 71.81 74 TYR A N 1
ATOM 562 C CA . TYR A 1 74 ? -14.644 7.353 16.758 1.00 71.81 74 TYR A CA 1
ATOM 563 C C . TYR A 1 74 ? -14.910 8.671 17.493 1.00 71.81 74 TYR A C 1
ATOM 565 O O . TYR A 1 74 ? -15.206 8.643 18.687 1.00 71.81 74 TYR A O 1
ATOM 573 N N . PHE A 1 75 ? -14.870 9.812 16.799 1.00 70.94 75 PHE A N 1
ATOM 574 C CA . PHE A 1 75 ? -15.020 11.125 17.439 1.00 70.94 75 PHE A CA 1
ATOM 575 C C . PHE A 1 75 ? -16.457 11.611 17.545 1.00 70.94 75 PHE A C 1
ATOM 577 O O . PHE A 1 75 ? -16.858 12.134 18.583 1.00 70.94 75 PHE A O 1
ATOM 584 N N . PHE A 1 76 ? -17.257 11.437 16.492 1.00 70.62 76 PHE A N 1
ATOM 585 C CA . PHE A 1 76 ? -18.636 11.931 16.490 1.00 70.62 76 PHE A CA 1
ATOM 586 C C . PHE A 1 76 ? -19.622 10.938 17.124 1.00 70.62 76 PHE A C 1
ATOM 588 O O . PHE A 1 76 ? -20.826 11.199 17.151 1.00 70.62 76 PHE A O 1
ATOM 595 N N . GLY A 1 77 ? -19.138 9.806 17.659 1.00 61.53 77 GLY A N 1
ATOM 596 C CA . GLY A 1 77 ? -19.879 8.937 18.588 1.00 61.53 77 GLY A CA 1
ATOM 597 C C . GLY A 1 77 ? -21.182 8.351 18.034 1.00 61.53 77 GLY A C 1
ATOM 598 O O . GLY A 1 77 ? -22.071 7.923 18.779 1.00 61.53 77 GLY A O 1
ATOM 599 N N . ARG A 1 78 ? -21.345 8.339 16.710 1.00 60.62 78 ARG A N 1
ATOM 600 C CA . ARG A 1 78 ? -22.558 7.858 16.047 1.00 60.62 78 ARG A CA 1
ATOM 601 C C . ARG A 1 78 ? -22.543 6.328 16.064 1.00 60.62 78 ARG A C 1
ATOM 603 O O . ARG A 1 78 ? -22.009 5.693 15.162 1.00 60.62 78 ARG A O 1
ATOM 610 N N . LYS A 1 79 ? -23.211 5.734 17.061 1.00 59.19 79 LYS A N 1
ATOM 611 C CA . LYS A 1 79 ? -23.334 4.273 17.288 1.00 59.19 79 LYS A CA 1
ATOM 612 C C . LYS A 1 79 ? -23.698 3.435 16.047 1.00 59.19 79 LYS A C 1
ATOM 614 O O . LYS A 1 79 ? -23.387 2.252 16.016 1.00 59.19 79 LYS A O 1
ATOM 619 N N . ARG A 1 80 ? -24.323 4.030 15.018 1.00 61.56 80 ARG A N 1
ATOM 620 C CA . ARG A 1 80 ? -24.611 3.373 13.726 1.00 61.56 80 ARG A CA 1
ATOM 621 C C . ARG A 1 80 ? -23.359 3.011 12.914 1.00 61.56 80 ARG A C 1
ATOM 623 O O . ARG A 1 80 ? -23.422 2.055 12.150 1.00 61.56 80 ARG A O 1
ATOM 630 N N . TYR A 1 81 ? -22.244 3.725 13.070 1.00 62.34 81 TYR A N 1
ATOM 631 C CA . TYR A 1 81 ? -21.029 3.472 12.284 1.00 62.34 81 TYR A CA 1
ATOM 632 C C . TYR A 1 81 ? -20.104 2.421 12.905 1.00 62.34 81 TYR A C 1
ATOM 634 O O . TYR A 1 81 ? -19.289 1.855 12.187 1.00 62.34 81 TYR A O 1
ATOM 642 N N . HIS A 1 82 ? -20.295 2.038 14.174 1.00 64.06 82 HIS A N 1
ATOM 643 C CA . HIS A 1 82 ? -19.498 0.976 14.806 1.00 64.06 82 HIS A CA 1
ATOM 644 C C . HIS A 1 82 ? -19.629 -0.393 14.127 1.00 64.06 82 HIS A C 1
ATOM 646 O O . HIS A 1 82 ? -18.707 -1.201 14.201 1.00 64.06 82 HIS A O 1
ATOM 652 N N . THR A 1 83 ? -20.748 -0.673 13.458 1.00 68.62 83 THR A N 1
ATOM 653 C CA . THR A 1 83 ? -20.912 -1.914 12.684 1.00 68.62 83 THR A CA 1
ATOM 654 C C . THR A 1 83 ? -20.248 -1.813 11.309 1.00 68.62 83 THR A C 1
ATOM 656 O O . THR A 1 83 ? -19.758 -2.810 10.787 1.00 68.62 83 THR A O 1
ATOM 659 N N . VAL A 1 84 ? -20.198 -0.609 10.734 1.00 76.75 84 VAL A N 1
ATOM 660 C CA . VAL A 1 84 ? -19.670 -0.356 9.383 1.00 76.75 84 VAL A CA 1
ATOM 661 C C . VAL A 1 84 ? -18.154 -0.169 9.399 1.00 76.75 84 VAL A C 1
ATOM 663 O O . VAL A 1 84 ? -17.492 -0.535 8.434 1.00 76.75 84 VAL A O 1
ATOM 666 N N . ILE A 1 85 ? -17.589 0.324 10.504 1.00 77.44 85 ILE A N 1
ATOM 667 C CA . ILE A 1 85 ? -16.168 0.671 10.615 1.00 77.44 85 ILE A CA 1
ATOM 668 C C . ILE A 1 85 ? -15.250 -0.506 10.280 1.00 77.44 85 ILE A C 1
ATOM 670 O O . ILE A 1 85 ? -14.332 -0.357 9.489 1.00 77.44 85 ILE A O 1
ATOM 674 N N . ARG A 1 86 ? -15.558 -1.712 10.774 1.00 77.19 86 ARG A N 1
ATOM 675 C CA . ARG A 1 86 ? -14.750 -2.911 10.502 1.00 77.19 86 ARG A CA 1
ATOM 676 C C . ARG A 1 86 ? -14.712 -3.229 9.005 1.00 77.19 86 ARG A C 1
ATOM 678 O O . ARG A 1 86 ? -13.658 -3.557 8.477 1.00 77.19 86 ARG A O 1
ATOM 685 N N . ALA A 1 87 ? -15.849 -3.108 8.320 1.00 83.12 87 ALA A N 1
ATOM 686 C CA . ALA A 1 87 ? -15.933 -3.333 6.879 1.00 83.12 87 ALA A CA 1
ATOM 687 C C . ALA A 1 87 ? -15.259 -2.206 6.081 1.00 83.12 87 ALA A C 1
ATOM 689 O O . ALA A 1 87 ? -14.581 -2.487 5.098 1.00 83.12 87 ALA A O 1
ATOM 690 N N . ALA A 1 88 ? -15.405 -0.953 6.520 1.00 84.69 88 ALA A N 1
ATOM 691 C CA . ALA A 1 88 ? -14.779 0.205 5.889 1.00 84.69 88 ALA A CA 1
ATOM 692 C C . ALA A 1 88 ? -13.248 0.141 5.978 1.00 84.69 88 ALA A C 1
ATOM 694 O O . ALA A 1 88 ? -12.579 0.300 4.965 1.00 84.69 88 ALA A O 1
ATOM 695 N N . VAL A 1 89 ? -12.697 -0.173 7.153 1.00 82.88 89 VAL A N 1
ATOM 696 C CA . VAL A 1 89 ? -11.250 -0.325 7.373 1.00 82.88 89 VAL A CA 1
ATOM 697 C C . VAL A 1 89 ? -10.695 -1.493 6.555 1.00 82.88 89 VAL A C 1
ATOM 699 O O . VAL A 1 89 ? -9.660 -1.353 5.909 1.00 82.88 89 VAL A O 1
ATOM 702 N N . LEU A 1 90 ? -11.401 -2.630 6.503 1.00 85.81 90 LEU A N 1
ATOM 703 C CA . LEU A 1 90 ? -11.019 -3.752 5.636 1.00 85.81 90 LEU A CA 1
ATOM 704 C C . LEU A 1 90 ? -11.029 -3.364 4.150 1.00 85.81 90 LEU A C 1
ATOM 706 O O . LEU A 1 90 ? -10.112 -3.734 3.419 1.00 85.81 90 LEU A O 1
ATOM 710 N N . ALA A 1 91 ? -12.034 -2.608 3.704 1.00 88.12 91 ALA A N 1
ATOM 711 C CA . ALA A 1 91 ? -12.098 -2.107 2.334 1.00 88.12 91 ALA A CA 1
ATOM 712 C C . ALA A 1 91 ? -10.954 -1.123 2.033 1.00 88.12 91 ALA A C 1
ATOM 714 O O . ALA A 1 91 ? -10.314 -1.243 0.990 1.00 88.12 91 ALA A O 1
ATOM 715 N N . GLY A 1 92 ? -10.648 -0.216 2.965 1.00 88.19 92 GLY A N 1
ATOM 716 C CA . GLY A 1 92 ? -9.508 0.698 2.877 1.00 88.19 92 GLY A CA 1
ATOM 717 C C . GLY A 1 92 ? -8.179 -0.045 2.786 1.00 88.19 92 GLY A C 1
ATOM 718 O O . GLY A 1 92 ? -7.372 0.253 1.914 1.00 88.19 92 GLY A O 1
ATOM 719 N N . PHE A 1 93 ? -7.979 -1.076 3.611 1.00 88.81 93 PHE A N 1
ATOM 720 C CA . PHE A 1 93 ? -6.782 -1.918 3.565 1.00 88.81 93 PHE A CA 1
ATOM 721 C C . PHE A 1 93 ? -6.614 -2.630 2.226 1.00 88.81 93 PHE A C 1
ATOM 723 O O . PHE A 1 93 ? -5.517 -2.631 1.677 1.00 88.81 93 PHE A O 1
ATOM 730 N N . ILE A 1 94 ? -7.688 -3.197 1.671 1.00 90.06 94 ILE A N 1
ATOM 731 C CA . ILE A 1 94 ? -7.638 -3.811 0.338 1.00 90.06 94 ILE A CA 1
ATOM 732 C C . ILE A 1 94 ? -7.296 -2.752 -0.718 1.00 90.06 94 ILE A C 1
ATOM 734 O O . ILE A 1 94 ? -6.454 -3.008 -1.574 1.00 90.06 94 ILE A O 1
ATOM 738 N N . GLY A 1 95 ? -7.895 -1.561 -0.636 1.00 89.50 95 GLY A N 1
ATOM 739 C CA . GLY A 1 95 ? -7.592 -0.446 -1.535 1.00 89.50 95 GLY A CA 1
ATOM 740 C C . GLY A 1 95 ? -6.118 -0.036 -1.488 1.00 89.50 95 GLY A C 1
ATOM 741 O O . GLY A 1 95 ? -5.453 -0.029 -2.520 1.00 89.50 95 GLY A O 1
ATOM 742 N N . TYR A 1 96 ? -5.579 0.219 -0.294 1.00 89.88 96 TYR A N 1
ATOM 743 C CA . TYR A 1 96 ? -4.166 0.564 -0.107 1.00 89.88 96 TYR A CA 1
ATOM 744 C C . TYR A 1 96 ? -3.217 -0.578 -0.488 1.00 89.88 96 TYR A C 1
ATOM 746 O O . TYR A 1 96 ? -2.146 -0.317 -1.028 1.00 89.88 96 TYR A O 1
ATOM 754 N N . ALA A 1 97 ? -3.606 -1.839 -0.280 1.00 90.19 97 ALA A N 1
ATOM 755 C CA . ALA A 1 97 ? -2.826 -2.985 -0.741 1.00 90.19 97 ALA A CA 1
ATOM 756 C C . ALA A 1 97 ? -2.744 -3.032 -2.274 1.00 90.19 97 ALA A C 1
ATOM 758 O O . ALA A 1 97 ? -1.672 -3.288 -2.818 1.00 90.19 97 ALA A O 1
ATOM 759 N N . VAL A 1 98 ? -3.847 -2.743 -2.975 1.00 90.12 98 VAL A N 1
ATOM 760 C CA . VAL A 1 98 ? -3.856 -2.642 -4.443 1.00 90.12 98 VAL A CA 1
ATOM 761 C C . VAL A 1 98 ? -2.975 -1.486 -4.910 1.00 90.12 98 VAL A C 1
ATOM 763 O O . VAL A 1 98 ? -2.138 -1.706 -5.779 1.00 90.12 98 VAL A O 1
ATOM 766 N N . VAL A 1 99 ? -3.091 -0.302 -4.297 1.00 90.50 99 VAL A N 1
ATOM 767 C CA . VAL A 1 99 ? -2.203 0.843 -4.581 1.00 90.50 99 VAL A CA 1
ATOM 768 C C . VAL A 1 99 ? -0.737 0.465 -4.373 1.00 90.50 99 VAL A C 1
ATOM 770 O O . VAL A 1 99 ? 0.097 0.760 -5.218 1.00 90.50 99 VAL A O 1
ATOM 773 N N . GLY A 1 100 ? -0.402 -0.228 -3.282 1.00 88.94 100 GLY A N 1
ATOM 774 C CA . GLY A 1 100 ? 0.971 -0.661 -3.018 1.00 88.94 100 GLY A CA 1
ATOM 775 C C . GLY A 1 100 ? 1.511 -1.617 -4.087 1.00 88.94 100 GLY A C 1
ATOM 776 O O . GLY A 1 100 ? 2.669 -1.507 -4.490 1.00 88.94 100 GLY A O 1
ATOM 777 N N . VAL A 1 101 ? 0.673 -2.531 -4.584 1.00 88.56 101 VAL A N 1
ATOM 778 C CA . VAL A 1 101 ? 1.041 -3.429 -5.690 1.00 88.56 101 VAL A CA 1
ATOM 779 C C . VAL A 1 101 ? 1.203 -2.659 -7.000 1.00 88.56 101 VAL A C 1
ATOM 781 O O . VAL A 1 101 ? 2.161 -2.920 -7.724 1.00 88.56 101 VAL A O 1
ATOM 784 N N . LEU A 1 102 ? 0.311 -1.715 -7.304 1.00 87.81 102 LEU A N 1
ATOM 785 C CA . LEU A 1 102 ? 0.411 -0.882 -8.504 1.00 87.81 102 LEU A CA 1
ATOM 786 C C . LEU A 1 102 ? 1.668 -0.010 -8.470 1.00 87.81 102 LEU A C 1
ATOM 788 O O . LEU A 1 102 ? 2.440 -0.061 -9.420 1.00 87.81 102 LEU A O 1
ATOM 792 N N . ALA A 1 103 ? 1.964 0.634 -7.340 1.00 86.75 103 ALA A N 1
ATOM 793 C CA . ALA A 1 103 ? 3.196 1.393 -7.145 1.00 86.75 103 ALA A CA 1
ATOM 794 C C . ALA A 1 103 ? 4.447 0.511 -7.318 1.00 86.75 103 ALA A C 1
ATOM 796 O O . ALA A 1 103 ? 5.399 0.891 -7.999 1.00 86.75 103 ALA A O 1
ATOM 797 N N . PHE A 1 104 ? 4.444 -0.713 -6.776 1.00 86.31 104 PHE A N 1
ATOM 798 C CA . PHE A 1 104 ? 5.535 -1.675 -6.983 1.00 86.31 104 PHE A CA 1
ATOM 799 C C . PHE A 1 104 ? 5.705 -2.053 -8.466 1.00 86.31 104 PHE A C 1
ATOM 801 O O . PHE A 1 104 ? 6.828 -2.162 -8.970 1.00 86.31 104 PHE A O 1
ATOM 808 N N . LEU A 1 105 ? 4.587 -2.229 -9.174 1.00 85.94 105 LEU A N 1
ATOM 809 C CA . LEU A 1 105 ? 4.531 -2.470 -10.614 1.00 85.94 105 LEU A CA 1
ATOM 810 C C . LEU A 1 105 ? 4.676 -1.201 -11.458 1.00 85.94 105 LEU A C 1
ATOM 812 O O . LEU A 1 105 ? 4.657 -1.312 -12.677 1.00 85.94 105 LEU A O 1
ATOM 816 N N . ASP A 1 106 ? 4.851 -0.023 -10.875 1.00 84.25 106 ASP A N 1
ATOM 817 C CA . ASP A 1 106 ? 5.135 1.201 -11.624 1.00 84.25 106 ASP A CA 1
ATOM 818 C C . ASP A 1 106 ? 6.623 1.562 -11.546 1.00 84.25 106 ASP A C 1
ATOM 820 O O . ASP A 1 106 ? 7.219 2.054 -12.500 1.00 84.25 106 ASP A O 1
ATOM 824 N N . VAL A 1 107 ? 7.320 1.129 -10.493 1.00 84.44 107 VAL A N 1
ATOM 825 C CA . VAL A 1 107 ? 8.771 1.325 -10.373 1.00 84.44 107 VAL A CA 1
ATOM 826 C C . VAL A 1 107 ? 9.541 0.392 -11.314 1.00 84.44 107 VAL A C 1
ATOM 828 O O . VAL A 1 107 ? 9.426 -0.834 -11.239 1.00 84.44 107 VAL A O 1
ATOM 831 N N . GLY A 1 108 ? 10.356 0.960 -12.208 1.00 80.81 108 GLY A N 1
ATOM 832 C CA . GLY A 1 108 ? 11.181 0.186 -13.150 1.00 80.81 108 GLY A CA 1
ATOM 833 C C . GLY A 1 108 ? 12.330 -0.583 -12.481 1.00 80.81 108 GLY A C 1
ATOM 834 O O . GLY A 1 108 ? 12.744 -1.633 -12.960 1.00 80.81 108 GLY A O 1
ATOM 835 N N . ARG A 1 109 ? 12.826 -0.098 -11.336 1.00 83.19 109 ARG A N 1
ATOM 836 C CA . ARG A 1 109 ? 13.883 -0.738 -10.529 1.00 83.19 109 ARG A CA 1
ATOM 837 C C . ARG A 1 109 ? 13.311 -1.308 -9.236 1.00 83.19 109 ARG A C 1
ATOM 839 O O . ARG A 1 109 ? 13.673 -0.887 -8.140 1.00 83.19 109 ARG A O 1
ATOM 846 N N . TRP A 1 110 ? 12.400 -2.267 -9.373 1.00 81.56 110 TRP A N 1
ATOM 847 C CA . TRP A 1 110 ? 11.660 -2.860 -8.253 1.00 81.56 110 TRP A CA 1
ATOM 848 C C . TRP A 1 110 ? 12.568 -3.414 -7.142 1.00 81.56 110 TRP A C 1
ATOM 850 O O . TRP A 1 110 ? 12.255 -3.312 -5.958 1.00 81.56 110 TRP A O 1
ATOM 860 N N . TYR A 1 111 ? 13.743 -3.931 -7.507 1.00 81.56 111 TYR A N 1
ATOM 861 C CA . TYR A 1 111 ? 14.718 -4.482 -6.567 1.00 81.56 111 TYR A CA 1
ATOM 862 C C . TYR A 1 111 ? 15.323 -3.433 -5.629 1.00 81.56 111 TYR A C 1
ATOM 864 O O . TYR A 1 111 ? 15.909 -3.821 -4.631 1.00 81.56 111 TYR A O 1
ATOM 872 N N . GLN A 1 112 ? 15.187 -2.132 -5.908 1.00 84.62 112 GLN A N 1
ATOM 873 C CA . GLN A 1 112 ? 15.708 -1.048 -5.064 1.00 84.62 112 GLN A CA 1
ATOM 874 C C . GLN A 1 112 ? 14.645 -0.324 -4.240 1.00 84.62 112 GLN A C 1
ATOM 876 O O . GLN A 1 112 ? 14.975 0.633 -3.544 1.00 84.62 112 GLN A O 1
ATOM 881 N N . ILE A 1 113 ? 13.388 -0.770 -4.282 1.00 83.00 113 ILE A N 1
ATOM 882 C CA . ILE A 1 113 ? 12.287 -0.132 -3.540 1.00 83.00 113 ILE A CA 1
ATOM 883 C C . ILE A 1 113 ? 12.582 -0.064 -2.035 1.00 83.00 113 ILE A C 1
ATOM 885 O O . ILE A 1 113 ? 12.172 0.876 -1.365 1.00 83.00 113 ILE A O 1
ATOM 889 N N . TYR A 1 114 ? 13.371 -1.002 -1.503 1.00 82.25 114 TYR A N 1
ATOM 890 C CA . TYR A 1 114 ? 13.770 -0.995 -0.096 1.00 82.25 114 TYR A CA 1
ATOM 891 C C . TYR A 1 114 ? 14.559 0.262 0.321 1.00 82.25 114 TYR A C 1
ATOM 893 O O . TYR A 1 114 ? 14.596 0.576 1.509 1.00 82.25 114 TYR A O 1
ATOM 901 N N . ASN A 1 115 ? 15.169 0.991 -0.623 1.00 84.44 115 ASN A N 1
ATOM 902 C CA . ASN A 1 115 ? 15.918 2.216 -0.330 1.00 84.44 115 ASN A CA 1
ATOM 903 C C . ASN A 1 115 ? 15.033 3.322 0.261 1.00 84.44 115 ASN A C 1
ATOM 905 O O . ASN A 1 115 ? 15.542 4.117 1.042 1.00 84.44 115 ASN A O 1
ATOM 909 N N . ILE A 1 116 ? 13.728 3.313 -0.034 1.00 82.75 116 ILE A N 1
ATOM 910 C CA . ILE A 1 116 ? 12.728 4.245 0.519 1.00 82.75 116 ILE A CA 1
ATOM 911 C C . ILE A 1 116 ? 12.639 4.119 2.053 1.00 82.75 116 ILE A C 1
ATOM 913 O O . ILE A 1 116 ? 12.296 5.055 2.767 1.00 82.75 116 ILE A O 1
ATOM 917 N N . PHE A 1 117 ? 12.975 2.949 2.606 1.00 83.38 117 PHE A N 1
ATOM 918 C CA . PHE A 1 117 ? 12.901 2.699 4.050 1.00 83.38 117 PHE A CA 1
ATOM 919 C C . PHE A 1 117 ? 14.230 2.891 4.776 1.00 83.38 117 PHE A C 1
ATOM 921 O O . PHE A 1 117 ? 14.275 2.801 6.004 1.00 83.38 117 PHE A O 1
ATOM 928 N N . ILE A 1 118 ? 15.326 3.119 4.049 1.00 85.69 118 ILE A N 1
ATOM 929 C CA . ILE A 1 118 ? 16.651 3.264 4.647 1.00 85.69 118 ILE A CA 1
ATOM 930 C C . ILE A 1 118 ? 16.902 4.750 4.926 1.00 85.69 118 ILE A C 1
ATOM 932 O O . ILE A 1 118 ? 17.055 5.510 3.973 1.00 85.69 118 ILE A O 1
ATOM 936 N N . PRO A 1 119 ? 17.077 5.170 6.196 1.00 79.81 119 PRO A N 1
ATOM 937 C CA . PRO A 1 119 ? 17.229 6.583 6.559 1.00 79.81 119 PRO A CA 1
ATOM 938 C C . PRO A 1 119 ? 18.344 7.330 5.816 1.00 79.81 119 PRO A C 1
ATOM 940 O O . PRO A 1 119 ? 18.225 8.523 5.570 1.00 79.81 119 PRO A O 1
ATOM 943 N N . ASN A 1 120 ? 19.411 6.630 5.424 1.00 81.50 120 ASN A N 1
ATOM 944 C CA . ASN A 1 120 ? 20.540 7.212 4.692 1.00 81.50 120 ASN A CA 1
ATOM 945 C C . ASN A 1 120 ? 20.210 7.594 3.237 1.00 81.50 120 ASN A C 1
ATOM 947 O O . ASN A 1 120 ? 20.968 8.348 2.632 1.00 81.50 120 ASN A O 1
ATOM 951 N N . TYR A 1 121 ? 19.131 7.052 2.666 1.00 80.81 121 TYR A N 1
ATOM 952 C CA . TYR A 1 121 ? 18.724 7.274 1.275 1.00 80.81 121 TYR A CA 1
ATOM 953 C C . TYR A 1 121 ? 17.410 8.062 1.146 1.00 80.81 121 TYR A C 1
ATOM 955 O O . TYR A 1 121 ? 17.033 8.401 0.025 1.00 80.81 121 TYR A O 1
ATOM 963 N N . ILE A 1 122 ? 16.744 8.393 2.263 1.00 82.88 122 ILE A N 1
ATOM 964 C CA . ILE A 1 122 ? 15.493 9.164 2.261 1.00 82.88 122 ILE A CA 1
ATOM 965 C C . ILE A 1 122 ? 15.770 10.596 1.804 1.00 82.88 122 ILE A C 1
ATOM 967 O O . ILE A 1 122 ? 16.611 11.302 2.366 1.00 82.88 122 ILE A O 1
ATOM 971 N N . ASN A 1 123 ? 15.000 11.051 0.819 1.00 85.62 123 ASN A N 1
ATOM 972 C CA . ASN A 1 123 ? 15.029 12.425 0.340 1.00 85.62 123 ASN A CA 1
ATOM 973 C C . ASN A 1 123 ? 13.672 13.107 0.556 1.00 85.62 123 ASN A C 1
ATOM 975 O O . ASN A 1 123 ? 12.797 13.043 -0.303 1.00 85.62 123 ASN A O 1
ATOM 979 N N . LEU A 1 124 ? 13.522 13.824 1.673 1.00 84.75 124 LEU A N 1
ATOM 980 C CA . LEU A 1 124 ? 12.286 14.542 2.025 1.00 84.75 124 LEU A CA 1
ATOM 981 C C . LEU A 1 124 ? 11.983 15.758 1.132 1.00 84.75 124 LEU A C 1
ATOM 983 O O . LEU A 1 124 ? 10.916 16.347 1.248 1.00 84.75 124 LEU A O 1
ATOM 987 N N . HIS A 1 125 ? 12.896 16.146 0.237 1.00 88.25 125 HIS A N 1
ATOM 988 C CA . HIS A 1 125 ? 12.612 17.152 -0.791 1.00 88.25 125 HIS A CA 1
ATOM 989 C C . HIS A 1 125 ? 11.957 16.546 -2.041 1.00 88.25 125 HIS A C 1
ATOM 991 O O . HIS A 1 125 ? 11.527 17.285 -2.927 1.00 88.25 125 HIS A O 1
ATOM 997 N N . SER A 1 126 ? 11.900 15.214 -2.139 1.00 86.69 126 SER A N 1
ATOM 998 C CA . SER A 1 126 ? 11.261 14.511 -3.244 1.00 86.69 126 SER A CA 1
ATOM 999 C C . SER A 1 126 ? 9.796 14.234 -2.931 1.00 86.69 126 SER A C 1
ATOM 1001 O O . SER A 1 126 ? 9.473 13.507 -1.993 1.00 86.69 126 SER A O 1
ATOM 1003 N N . PHE A 1 127 ? 8.911 14.731 -3.794 1.00 86.44 127 PHE A N 1
ATOM 1004 C CA . PHE A 1 127 ? 7.478 14.446 -3.720 1.00 86.44 127 PHE A CA 1
ATOM 1005 C C . PHE A 1 127 ? 7.177 12.937 -3.775 1.00 86.44 127 PHE A C 1
ATOM 1007 O O . PHE A 1 127 ? 6.335 12.439 -3.035 1.00 86.44 127 PHE A O 1
ATOM 1014 N N . MET A 1 128 ? 7.901 12.182 -4.610 1.00 86.50 128 MET A N 1
ATOM 1015 C CA . MET A 1 128 ? 7.679 10.735 -4.748 1.00 86.50 128 MET A CA 1
ATOM 1016 C C . MET A 1 128 ? 8.083 9.958 -3.486 1.00 86.50 128 MET A C 1
ATOM 1018 O O . MET A 1 128 ? 7.480 8.929 -3.183 1.00 86.50 128 MET A O 1
ATOM 1022 N N . GLU A 1 129 ? 9.076 10.452 -2.740 1.00 87.69 129 GLU A N 1
ATOM 1023 C CA . GLU A 1 129 ? 9.502 9.842 -1.474 1.00 87.69 129 GLU A CA 1
ATOM 1024 C C . GLU A 1 129 ? 8.453 10.076 -0.380 1.00 87.69 129 GLU A C 1
ATOM 1026 O O . GLU A 1 129 ? 8.049 9.136 0.303 1.00 87.69 129 GLU A O 1
ATOM 1031 N N . GLU A 1 130 ? 7.946 11.307 -0.262 1.00 89.69 130 GLU A N 1
ATOM 1032 C CA . GLU A 1 130 ? 6.882 11.656 0.686 1.00 89.69 130 GLU A CA 1
ATOM 1033 C C . GLU A 1 130 ? 5.616 10.822 0.446 1.00 89.69 130 GLU A C 1
ATOM 1035 O O . GLU A 1 130 ? 5.069 10.234 1.382 1.00 89.69 130 GLU A O 1
ATOM 1040 N N . VAL A 1 131 ? 5.188 10.696 -0.815 1.00 88.56 131 VAL A N 1
ATOM 1041 C CA . VAL A 1 131 ? 4.021 9.883 -1.188 1.00 88.56 131 VAL A CA 1
ATOM 1042 C C . VAL A 1 131 ? 4.239 8.402 -0.859 1.00 88.56 131 VAL A C 1
ATOM 1044 O O . VAL A 1 131 ? 3.347 7.760 -0.301 1.00 88.56 131 VAL A O 1
ATOM 1047 N N . SER A 1 132 ? 5.426 7.856 -1.141 1.00 88.50 132 SER A N 1
ATOM 1048 C CA . SER A 1 132 ? 5.746 6.446 -0.861 1.00 88.50 132 SER A CA 1
ATOM 1049 C C . SER A 1 132 ? 5.755 6.138 0.640 1.00 88.50 132 SER A C 1
ATOM 1051 O O . SER A 1 132 ? 5.211 5.116 1.083 1.00 88.50 132 SER A O 1
ATOM 1053 N N . LEU A 1 133 ? 6.321 7.041 1.445 1.00 88.44 133 LEU A N 1
ATOM 1054 C CA . LEU A 1 133 ? 6.280 6.953 2.905 1.00 88.44 133 LEU A CA 1
ATOM 1055 C C . LEU A 1 133 ? 4.848 7.098 3.431 1.00 88.44 133 LEU A C 1
ATOM 1057 O O . LEU A 1 133 ? 4.450 6.331 4.309 1.00 88.44 133 LEU A O 1
ATOM 1061 N N . GLY A 1 134 ? 4.056 8.006 2.856 1.00 88.50 134 GLY A N 1
ATOM 1062 C CA . GLY A 1 134 ? 2.643 8.188 3.188 1.00 88.50 134 GLY A CA 1
ATOM 1063 C C . GLY A 1 134 ? 1.821 6.918 2.962 1.00 88.50 134 GLY A C 1
ATOM 1064 O O . GLY A 1 134 ? 1.156 6.441 3.882 1.00 88.50 134 GLY A O 1
ATOM 1065 N N . ILE A 1 135 ? 1.923 6.307 1.776 1.00 88.94 135 ILE A N 1
ATOM 1066 C CA . ILE A 1 135 ? 1.240 5.039 1.458 1.00 88.94 135 ILE A CA 1
ATOM 1067 C C . ILE A 1 135 ? 1.670 3.929 2.425 1.00 88.94 135 ILE A C 1
ATOM 1069 O O . ILE A 1 135 ? 0.822 3.184 2.927 1.00 88.94 135 ILE A O 1
ATOM 1073 N N . THR A 1 136 ? 2.968 3.825 2.725 1.00 89.00 136 THR A N 1
ATOM 1074 C CA . THR A 1 136 ? 3.482 2.802 3.648 1.00 89.00 136 THR A CA 1
ATOM 1075 C C . THR A 1 136 ? 2.942 3.005 5.061 1.00 89.00 136 THR A C 1
ATOM 1077 O O . THR A 1 136 ? 2.456 2.054 5.679 1.00 89.00 136 THR A O 1
ATOM 1080 N N . LEU A 1 137 ? 2.991 4.237 5.572 1.00 88.19 137 LEU A N 1
ATOM 1081 C CA . LEU A 1 137 ? 2.516 4.574 6.910 1.00 88.19 137 LEU A CA 1
ATOM 1082 C C . LEU A 1 137 ? 1.013 4.309 7.048 1.00 88.19 137 LEU A C 1
ATOM 1084 O O . LEU A 1 137 ? 0.595 3.673 8.015 1.00 88.19 137 LEU A O 1
ATOM 1088 N N . TYR A 1 138 ? 0.207 4.719 6.066 1.00 86.62 138 TYR A N 1
ATOM 1089 C CA . TYR A 1 138 ? -1.235 4.459 6.064 1.00 86.62 138 TYR A CA 1
ATOM 1090 C C . TYR A 1 138 ? -1.560 2.970 5.997 1.00 86.62 138 TYR A C 1
ATOM 1092 O O . TYR A 1 138 ? -2.406 2.485 6.750 1.00 86.62 138 TYR A O 1
ATOM 1100 N N . THR A 1 139 ? -0.844 2.217 5.163 1.00 88.00 139 THR A N 1
ATOM 1101 C CA . THR A 1 139 ? -1.005 0.760 5.100 1.00 88.00 139 THR A CA 1
ATOM 1102 C C . THR A 1 139 ? -0.671 0.118 6.449 1.00 88.00 139 THR A C 1
ATOM 1104 O O . THR A 1 139 ? -1.410 -0.745 6.922 1.00 88.00 139 THR A O 1
ATOM 1107 N N . LEU A 1 140 ? 0.396 0.568 7.114 1.00 87.56 140 LEU A N 1
ATOM 1108 C CA . LEU A 1 140 ? 0.792 0.080 8.435 1.00 87.56 140 LEU A CA 1
ATOM 1109 C C . LEU A 1 140 ? -0.262 0.396 9.505 1.00 87.56 140 LEU A C 1
ATOM 1111 O O . LEU A 1 140 ? -0.580 -0.471 10.321 1.00 87.56 140 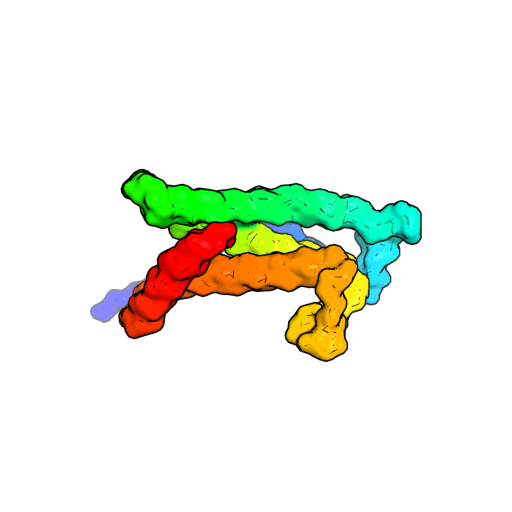LEU A O 1
ATOM 1115 N N . ILE A 1 141 ? -0.847 1.593 9.478 1.00 84.44 141 ILE A N 1
ATOM 1116 C CA . ILE A 1 141 ? -1.940 1.969 10.384 1.00 84.44 141 ILE A CA 1
ATOM 1117 C C . ILE A 1 141 ? -3.156 1.061 10.171 1.00 84.44 141 ILE A C 1
ATOM 1119 O O . ILE A 1 141 ? -3.672 0.510 11.143 1.00 84.44 141 ILE A O 1
ATOM 1123 N N . LEU A 1 142 ? -3.567 0.829 8.922 1.00 85.44 142 LEU A N 1
ATOM 1124 C CA . LEU A 1 142 ? -4.691 -0.062 8.609 1.00 85.44 142 LEU A CA 1
ATOM 1125 C C . LEU A 1 142 ? -4.427 -1.499 9.068 1.00 85.44 142 LEU A C 1
ATOM 1127 O O . LEU A 1 142 ? -5.324 -2.157 9.595 1.00 85.44 142 LEU A O 1
ATOM 1131 N N . ILE A 1 143 ? -3.189 -1.984 8.933 1.00 84.94 143 ILE A N 1
ATOM 1132 C CA . ILE A 1 143 ? -2.789 -3.293 9.466 1.00 84.94 143 ILE A CA 1
ATOM 1133 C C . ILE A 1 143 ? -2.965 -3.328 10.987 1.00 84.94 143 ILE A C 1
ATOM 1135 O O . ILE A 1 143 ? -3.516 -4.298 11.511 1.00 84.94 143 ILE A O 1
ATOM 1139 N N . ILE A 1 144 ? -2.536 -2.283 11.701 1.00 83.19 144 ILE A N 1
ATOM 1140 C CA . ILE A 1 144 ? -2.709 -2.180 13.157 1.00 83.19 144 ILE A CA 1
ATOM 1141 C C . ILE A 1 144 ? -4.198 -2.128 13.532 1.00 83.19 144 ILE A C 1
ATOM 1143 O O . ILE A 1 144 ? -4.601 -2.770 14.502 1.00 83.19 144 ILE A O 1
ATOM 1147 N N . GLU A 1 145 ? -5.022 -1.417 12.764 1.00 79.31 145 GLU A N 1
ATOM 1148 C CA . GLU A 1 145 ? -6.462 -1.286 13.012 1.00 79.31 145 GLU A CA 1
ATOM 1149 C C . GLU A 1 145 ? -7.225 -2.600 12.761 1.00 79.31 145 GLU A C 1
ATOM 1151 O O . GLU A 1 145 ? -8.171 -2.926 13.483 1.00 79.31 145 GLU A O 1
ATOM 1156 N N . ILE A 1 146 ? -6.779 -3.410 11.795 1.00 80.75 146 ILE A N 1
ATOM 1157 C CA . ILE A 1 146 ? -7.361 -4.728 11.491 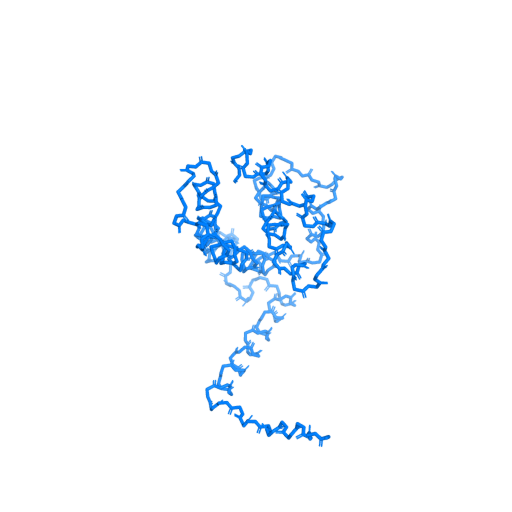1.00 80.75 146 ILE A CA 1
ATOM 1158 C C . ILE A 1 146 ? -6.807 -5.831 12.406 1.00 80.75 146 ILE A C 1
ATOM 1160 O O . ILE A 1 146 ? -7.504 -6.812 12.679 1.00 80.75 146 ILE A O 1
ATOM 1164 N N . ALA A 1 147 ? -5.585 -5.689 12.927 1.00 81.50 147 ALA A N 1
ATOM 1165 C CA . ALA A 1 147 ? -4.954 -6.655 13.827 1.00 81.50 147 ALA A CA 1
ATOM 1166 C C . ALA A 1 147 ? -5.867 -7.194 14.955 1.00 81.50 147 ALA A C 1
ATOM 1168 O O . ALA A 1 147 ? -5.889 -8.417 15.136 1.00 81.50 147 ALA A O 1
ATOM 1169 N N . PRO A 1 148 ? -6.655 -6.381 15.700 1.00 73.38 148 PRO A N 1
ATOM 1170 C CA . PRO A 1 148 ? -7.543 -6.898 16.740 1.00 73.38 148 PRO A CA 1
ATOM 1171 C C . PRO A 1 148 ? -8.600 -7.868 16.200 1.00 73.38 148 PRO A C 1
ATOM 1173 O O . PRO A 1 148 ? -8.933 -8.817 16.899 1.00 73.38 148 PRO A O 1
ATOM 1176 N N . ILE A 1 149 ? -9.067 -7.714 14.955 1.00 74.69 149 ILE A N 1
ATOM 1177 C CA . ILE A 1 149 ? -10.039 -8.629 14.327 1.00 74.69 149 ILE A CA 1
ATOM 1178 C C . ILE A 1 149 ? -9.425 -10.030 14.162 1.00 74.69 149 ILE A C 1
ATOM 1180 O O . ILE A 1 149 ? -10.072 -11.043 14.437 1.00 74.69 149 ILE A O 1
ATOM 1184 N N . PHE A 1 150 ? -8.157 -10.104 13.750 1.00 72.62 150 PHE A N 1
ATOM 1185 C CA . PHE A 1 150 ? -7.438 -11.375 13.630 1.00 72.62 150 PHE A CA 1
ATOM 1186 C C . PHE A 1 150 ? -7.047 -11.959 14.994 1.00 72.62 150 PHE A C 1
ATOM 1188 O O . PHE A 1 150 ? -7.125 -13.172 15.188 1.00 72.62 150 PHE A O 1
ATOM 1195 N N . LEU A 1 151 ? -6.675 -11.113 15.957 1.00 73.00 151 LEU A N 1
ATOM 1196 C CA . LEU A 1 151 ? -6.319 -11.527 17.318 1.00 73.00 151 LEU A CA 1
ATOM 1197 C C . LEU A 1 151 ? -7.536 -12.005 18.131 1.00 73.00 151 LEU A C 1
ATOM 1199 O O . LEU A 1 151 ? -7.398 -12.948 18.914 1.00 73.00 151 LEU A O 1
ATOM 1203 N N . GLU A 1 152 ? -8.724 -11.421 17.919 1.00 72.56 152 GLU A N 1
ATOM 1204 C CA . GLU A 1 152 ? -10.002 -11.894 18.479 1.00 72.56 152 GLU A CA 1
ATOM 1205 C C . GLU A 1 152 ? -10.256 -13.355 18.068 1.00 72.56 152 GLU A C 1
ATOM 1207 O O . GLU A 1 152 ? -10.629 -14.179 18.903 1.00 72.56 152 GLU A O 1
ATOM 1212 N N . LYS A 1 153 ? -9.951 -13.717 16.812 1.00 72.19 153 LYS A N 1
ATOM 1213 C CA . LYS A 1 153 ? -10.079 -15.094 16.305 1.00 72.19 153 LYS A CA 1
ATOM 1214 C C . LYS A 1 153 ? -9.156 -16.092 17.020 1.00 72.19 153 LYS A C 1
ATOM 1216 O O . LYS A 1 153 ? -9.485 -17.273 17.092 1.00 72.19 153 LYS A O 1
ATOM 1221 N N . TRP A 1 154 ? -8.012 -15.644 17.536 1.00 70.38 154 TRP A N 1
ATOM 1222 C CA . TRP A 1 154 ? -7.042 -16.482 18.260 1.00 70.38 154 TRP A CA 1
ATOM 1223 C C . TRP A 1 154 ? -7.165 -16.379 19.788 1.00 70.38 154 TRP A C 1
ATOM 1225 O O . TRP A 1 154 ? -6.376 -16.984 20.511 1.00 70.38 154 TRP A O 1
ATOM 1235 N N . ASN A 1 155 ? -8.174 -15.657 20.289 1.00 67.38 155 ASN A N 1
ATOM 1236 C CA . ASN A 1 155 ? -8.510 -15.516 21.710 1.00 67.38 155 ASN A CA 1
ATOM 1237 C C . ASN A 1 155 ? -7.378 -14.931 22.592 1.00 67.38 155 ASN A C 1
ATOM 1239 O O . ASN A 1 155 ? -7.336 -15.147 23.806 1.00 67.38 155 ASN A O 1
ATOM 1243 N N . ILE A 1 156 ? -6.453 -14.162 22.002 1.00 70.88 156 ILE A N 1
ATOM 1244 C CA . ILE A 1 156 ? -5.321 -13.551 22.717 1.00 70.88 156 ILE A CA 1
ATOM 1245 C C . ILE A 1 156 ? -5.715 -12.143 23.190 1.00 70.88 156 ILE A C 1
ATOM 1247 O O . ILE A 1 156 ? -5.619 -11.166 22.458 1.00 70.88 156 ILE A O 1
ATOM 1251 N N . GLN A 1 157 ? -6.139 -12.022 24.450 1.00 65.06 157 GLN A N 1
ATOM 1252 C CA . GLN A 1 157 ? -6.756 -10.803 25.010 1.00 65.06 157 GLN A CA 1
ATOM 1253 C C . GLN A 1 157 ? -5.765 -9.664 25.343 1.00 65.06 157 GLN A C 1
ATOM 1255 O O . GLN A 1 157 ? -6.145 -8.491 25.382 1.00 65.06 157 GLN A O 1
ATOM 1260 N N . LYS A 1 158 ? -4.490 -9.981 25.619 1.00 63.25 158 LYS A N 1
ATOM 1261 C CA . LYS A 1 158 ? -3.493 -8.994 26.093 1.00 63.25 158 LYS A CA 1
ATOM 1262 C C . LYS A 1 158 ? -3.077 -7.960 25.022 1.00 63.25 158 LYS A C 1
ATOM 1264 O O . LYS A 1 158 ? -3.110 -6.773 25.344 1.00 63.25 158 LYS A O 1
ATOM 1269 N N . PRO A 1 159 ? -2.750 -8.341 23.770 1.00 65.25 159 PRO A N 1
ATOM 1270 C CA . PRO A 1 159 ? -2.397 -7.392 22.709 1.00 65.25 159 PRO A CA 1
ATOM 1271 C C . PRO A 1 159 ? -3.585 -6.532 22.268 1.00 65.25 159 PRO A C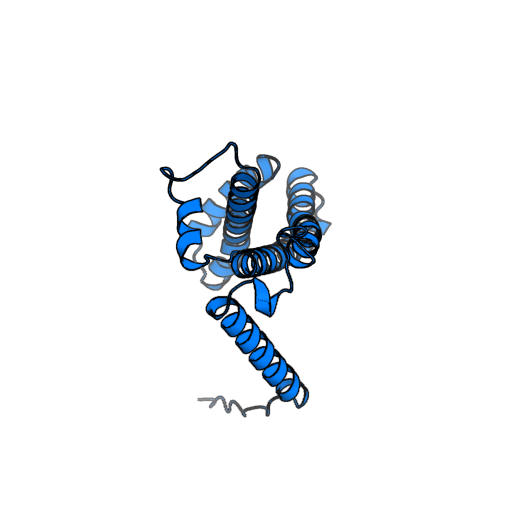 1
ATOM 1273 O O . PRO A 1 159 ? -3.408 -5.359 21.966 1.00 65.25 159 PRO A O 1
ATOM 1276 N N . ILE A 1 160 ? -4.805 -7.082 22.298 1.00 63.81 160 ILE A N 1
ATOM 1277 C CA . ILE A 1 160 ? -6.029 -6.396 21.854 1.00 63.81 160 ILE A CA 1
ATOM 1278 C C . ILE A 1 160 ? -6.282 -5.125 22.673 1.00 63.81 160 ILE A C 1
ATOM 1280 O O . ILE A 1 160 ? -6.595 -4.078 22.113 1.00 63.81 160 ILE A O 1
ATOM 1284 N N . LYS A 1 161 ? -6.098 -5.177 24.000 1.00 62.91 161 LYS A N 1
ATOM 1285 C CA . LYS A 1 161 ? -6.264 -3.995 24.865 1.00 62.91 161 LYS A CA 1
ATOM 1286 C C . LYS A 1 161 ? -5.234 -2.902 24.584 1.00 62.91 161 LYS A C 1
ATOM 1288 O O . LYS A 1 161 ? -5.567 -1.724 24.684 1.00 62.91 161 LYS A O 1
ATOM 1293 N N . TRP A 1 162 ? -4.001 -3.285 24.255 1.00 66.00 162 TRP A N 1
ATOM 1294 C CA . TRP A 1 162 ? -2.939 -2.332 23.938 1.00 66.00 162 TRP A CA 1
ATOM 1295 C C . TRP A 1 162 ? -3.175 -1.689 22.568 1.00 66.00 162 TRP A C 1
ATOM 1297 O O . TRP A 1 162 ? -3.175 -0.467 22.463 1.00 66.00 162 TRP A O 1
ATOM 1307 N N . ILE A 1 163 ? -3.513 -2.500 21.561 1.00 68.38 163 ILE A N 1
ATOM 1308 C CA . ILE A 1 163 ? -3.832 -2.033 20.208 1.00 68.38 163 ILE A CA 1
ATOM 1309 C C . ILE A 1 163 ? -5.066 -1.122 20.213 1.00 68.38 163 ILE A C 1
ATOM 1311 O O . ILE A 1 163 ? -4.999 -0.029 19.667 1.00 68.38 163 ILE A O 1
ATOM 1315 N N . ASN A 1 164 ? -6.151 -1.487 20.905 1.00 65.19 164 ASN A N 1
ATOM 1316 C CA . ASN A 1 164 ? -7.346 -0.636 20.996 1.00 65.19 164 ASN A CA 1
ATOM 1317 C C . ASN A 1 164 ? -7.062 0.722 21.649 1.00 65.19 164 ASN A C 1
ATOM 1319 O O . ASN A 1 164 ? -7.669 1.722 21.275 1.00 65.19 164 ASN A O 1
ATOM 1323 N N . ARG A 1 165 ? -6.130 0.782 22.607 1.00 66.31 165 ARG A N 1
ATOM 1324 C CA . ARG A 1 165 ? -5.709 2.051 23.211 1.00 66.31 165 ARG A CA 1
ATOM 1325 C C . ARG A 1 165 ? -4.905 2.897 22.224 1.00 66.31 165 ARG A C 1
ATOM 1327 O O . ARG A 1 165 ? -5.118 4.104 22.165 1.00 66.31 165 ARG A O 1
ATOM 1334 N N . SER A 1 166 ? -4.033 2.269 21.439 1.00 65.56 166 SER A N 1
ATOM 1335 C CA . SER A 1 166 ? -3.268 2.935 20.381 1.00 65.56 166 SER A CA 1
ATOM 1336 C C . SER A 1 166 ? -4.162 3.417 19.236 1.00 65.56 166 SER A C 1
ATOM 1338 O O . SER A 1 166 ? -3.958 4.524 18.758 1.00 65.56 166 SER A O 1
ATOM 1340 N N . ILE A 1 167 ? -5.198 2.661 18.853 1.00 68.56 167 ILE A N 1
ATOM 1341 C CA . ILE A 1 167 ? -6.161 3.047 17.804 1.00 68.56 167 ILE A CA 1
ATOM 1342 C C . ILE A 1 167 ? -6.876 4.353 18.162 1.00 68.56 167 ILE A C 1
ATOM 1344 O O . ILE A 1 167 ? -7.024 5.214 17.306 1.00 68.56 167 ILE A O 1
ATOM 1348 N N . VAL A 1 168 ? -7.257 4.550 19.429 1.00 64.00 168 VAL A N 1
ATOM 1349 C CA . VAL A 1 168 ? -7.887 5.808 19.871 1.00 64.00 168 VAL A CA 1
ATOM 1350 C C . VAL A 1 168 ? -6.932 6.998 19.737 1.00 64.00 168 VAL A C 1
ATOM 1352 O O . VAL A 1 168 ? -7.368 8.092 19.396 1.00 64.00 168 VAL A O 1
ATOM 1355 N N . VAL A 1 169 ? -5.632 6.796 19.969 1.00 66.56 169 VAL A N 1
ATOM 1356 C CA . VAL A 1 169 ? -4.611 7.844 19.794 1.00 66.56 169 VAL A CA 1
ATOM 1357 C C . VAL A 1 169 ? -4.328 8.102 18.312 1.00 66.56 169 VAL A C 1
ATOM 1359 O O . VAL A 1 169 ? -4.184 9.254 17.919 1.00 66.56 169 VAL A O 1
ATOM 1362 N N . ILE A 1 170 ? -4.279 7.050 17.491 1.00 68.12 170 ILE A N 1
ATOM 1363 C CA . ILE A 1 170 ? -3.999 7.139 16.052 1.00 68.12 170 ILE A CA 1
ATOM 1364 C C . ILE A 1 170 ? -5.165 7.797 15.311 1.00 68.12 170 ILE A C 1
ATOM 1366 O O . ILE A 1 170 ? -4.943 8.788 14.626 1.00 68.12 170 ILE A O 1
ATOM 1370 N N . ALA A 1 171 ? -6.401 7.333 15.531 1.00 63.03 171 ALA A N 1
ATOM 1371 C CA . ALA A 1 171 ? -7.597 8.025 15.049 1.00 63.03 171 ALA A CA 1
ATOM 1372 C C . ALA A 1 171 ? -7.624 9.461 15.599 1.00 63.03 171 ALA A C 1
ATOM 1374 O O . ALA A 1 171 ? -7.904 10.410 14.875 1.00 63.03 171 ALA A O 1
ATOM 1375 N N . GLY A 1 172 ? -7.237 9.605 16.874 1.00 57.75 172 GLY A N 1
ATOM 1376 C CA . GLY A 1 172 ? -7.047 10.840 17.628 1.00 57.75 172 GLY A CA 1
ATOM 1377 C C . GLY A 1 172 ? -6.273 11.953 16.915 1.00 57.75 172 GLY A C 1
ATOM 1378 O O . GLY A 1 172 ? -6.635 13.127 16.992 1.00 57.75 172 GLY A O 1
ATOM 1379 N N . LEU A 1 173 ? -5.190 11.571 16.243 1.00 61.31 173 LEU A N 1
ATOM 1380 C CA . LEU A 1 173 ? -4.234 12.475 15.606 1.00 61.31 173 LEU A CA 1
ATOM 1381 C C . LEU A 1 173 ? -4.709 13.023 14.252 1.00 61.31 173 LEU A C 1
ATOM 1383 O O . LEU A 1 173 ? -3.991 13.815 13.649 1.00 61.31 173 LEU A O 1
ATOM 1387 N N . GLY A 1 174 ? -5.918 12.670 13.802 1.00 50.62 174 GLY A N 1
ATOM 1388 C CA . GLY A 1 174 ? -6.462 13.190 12.548 1.00 50.62 174 GLY A CA 1
ATOM 1389 C C . GLY A 1 174 ? -5.742 12.639 11.320 1.00 50.62 174 GLY A C 1
ATOM 1390 O O . GLY A 1 174 ? -5.528 13.374 10.358 1.00 50.62 174 GLY A O 1
ATOM 1391 N N . ILE A 1 175 ? -5.370 11.359 11.376 1.00 50.38 175 ILE A N 1
ATOM 1392 C CA . ILE A 1 175 ? -5.136 10.533 10.190 1.00 50.38 175 ILE A CA 1
ATOM 1393 C C . ILE A 1 175 ? -6.422 9.765 9.896 1.00 50.38 175 ILE A C 1
ATOM 1395 O O . ILE A 1 175 ? -6.924 9.094 10.827 1.00 50.38 175 ILE A O 1
#

Sequence (175 aa):
MSTFDTAKKPLPRSFYPLFALTLVAVGLAIYRLVEGLGPTTNLTDHNPWGLWISVDLFLIPVAGAAFTVSLISYFFGRKRYHTVIRAAVLAGFIGYAVVGVLAFLDVGRWYQIYNIFIPNYINLHSFMEEVSLGITLYTLILIIEIAPIFLEKWNIQKPIKWINRSIVVIAGLGI

Foldseek 3Di:
DDDPPPDPDPDPPVCVVVVVVVVVVVVLLVVCLVVHCCVNPVADPVRLCPPLVVVLVVLLVVLVVLLVLVLCCLPVVPPVSVVVNLVSLVSSLVSLVVSVSSVCSSDRPNVCLCLLVPPVNQDPVDPVSVVSVVSVVSNVLSCLVNVLVVVVVVVPPVVNVVSVVVNSVVSVVVD

Radius of gyrati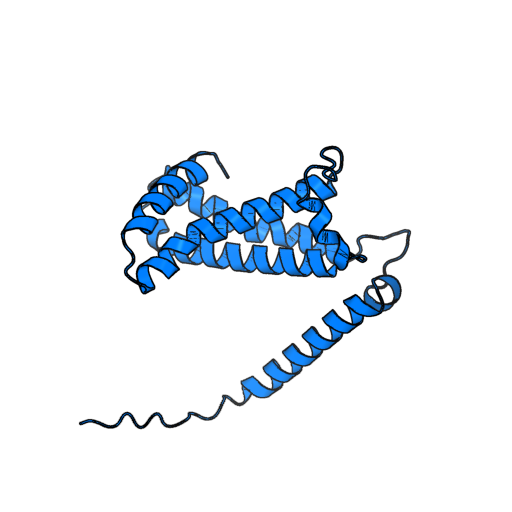on: 20.67 Å; chains: 1; bounding box: 45×58×50 Å

pLDDT: mean 78.84, std 10.88, range [40.34, 93.19]